Protein AF-A0A5J4PIL3-F1 (afdb_monomer_lite)

Secondary structure (DSSP, 8-state):
-EEEEEEEEETTEEEEEEEEE-HHHHHHHHHHH-

Foldseek 3Di:
DDWDWDWDQDPNDIDIDIDDDDPVVVVVVVVVVD

Organism: NCBI:txid433724

Radius of gyration: 11.61 Å; chains: 1; bounding box: 22×14×30 Å

pLDDT: mean 87.21, std 7.32, range [57.81, 93.5]

Structure (mmCIF, N/CA/C/O backbone):
data_AF-A0A5J4PIL3-F1
#
_entry.id   AF-A0A5J4PIL3-F1
#
loop_
_atom_site.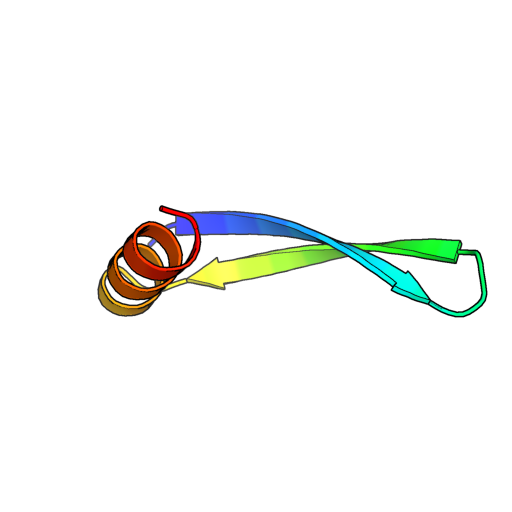group_PDB
_atom_site.id
_atom_site.type_symbol
_atom_site.label_atom_id
_atom_site.label_alt_id
_atom_site.label_comp_id
_atom_site.label_asym_id
_atom_site.label_entity_id
_atom_site.label_seq_id
_atom_site.pdbx_PDB_ins_code
_atom_site.Cartn_x
_atom_site.Cartn_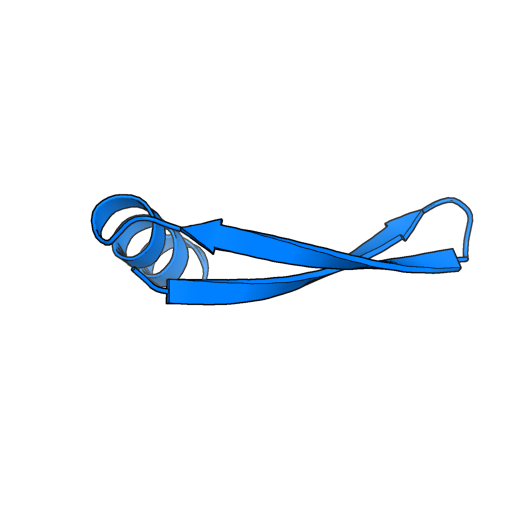y
_atom_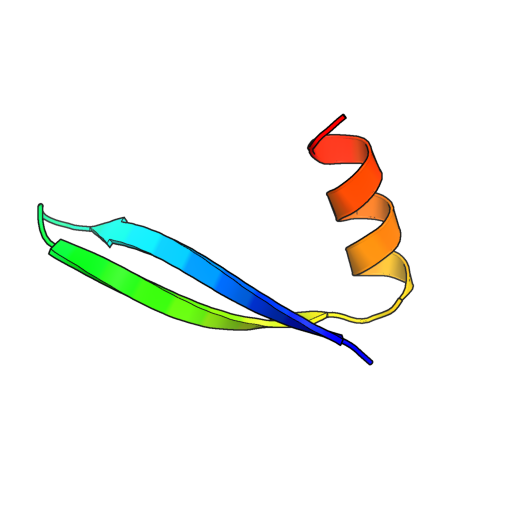site.Cartn_z
_atom_site.occupancy
_atom_site.B_iso_or_equiv
_atom_site.auth_seq_id
_atom_site.auth_comp_id
_atom_site.auth_asym_id
_atom_site.auth_atom_id
_atom_site.pdbx_PDB_model_num
ATOM 1 N N . MET A 1 1 ? -11.529 -2.244 8.539 1.00 69.38 1 MET A N 1
ATOM 2 C CA . MET A 1 1 ? -10.876 -3.000 7.448 1.00 69.38 1 MET A CA 1
ATOM 3 C C . MET A 1 1 ? -10.619 -2.012 6.329 1.00 69.38 1 MET A C 1
ATOM 5 O O . MET A 1 1 ? -11.577 -1.364 5.920 1.00 69.38 1 MET A O 1
ATOM 9 N N . THR A 1 2 ? -9.371 -1.858 5.890 1.00 82.94 2 THR A N 1
ATOM 10 C CA . THR A 1 2 ? -8.971 -0.765 4.985 1.00 82.94 2 THR A CA 1
ATOM 11 C C . THR A 1 2 ? -8.259 -1.337 3.761 1.00 82.94 2 THR A C 1
ATOM 13 O O . THR A 1 2 ? -7.536 -2.328 3.867 1.00 82.94 2 THR A O 1
ATOM 16 N N . TYR A 1 3 ? -8.503 -0.751 2.588 1.00 87.69 3 TYR A N 1
ATOM 17 C CA . TYR A 1 3 ? -7.864 -1.162 1.337 1.00 87.69 3 TYR A CA 1
ATOM 18 C C . TYR A 1 3 ? -6.807 -0.143 0.928 1.00 87.69 3 TYR A C 1
ATOM 20 O O . TYR A 1 3 ? -7.083 1.054 0.925 1.00 87.69 3 TYR A O 1
ATOM 28 N N . PHE A 1 4 ? -5.642 -0.638 0.525 1.00 85.62 4 PHE A N 1
ATOM 29 C CA . PHE A 1 4 ? -4.530 0.162 0.031 1.00 85.62 4 PHE A CA 1
ATOM 30 C C . PHE A 1 4 ? -4.176 -0.255 -1.389 1.00 85.62 4 PHE A C 1
ATOM 32 O O . PHE A 1 4 ? -4.305 -1.424 -1.763 1.00 85.62 4 PHE A O 1
ATOM 39 N N . TYR A 1 5 ? -3.716 0.712 -2.175 1.00 89.12 5 TYR A N 1
ATOM 40 C CA . TYR A 1 5 ? -3.117 0.461 -3.476 1.00 89.12 5 TYR A CA 1
ATOM 41 C C . TYR A 1 5 ? -1.618 0.684 -3.373 1.00 89.12 5 TYR A C 1
ATOM 43 O O . TYR A 1 5 ? -1.167 1.775 -3.037 1.00 89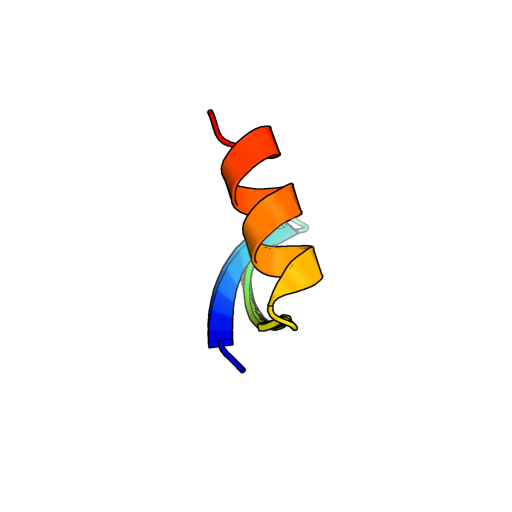.12 5 TYR A O 1
ATOM 51 N N . CYS A 1 6 ? -0.854 -0.348 -3.693 1.00 88.06 6 CYS A N 1
ATOM 52 C CA . CYS A 1 6 ? 0.600 -0.304 -3.740 1.00 88.06 6 CYS A CA 1
ATOM 53 C C . CYS A 1 6 ? 1.056 -0.573 -5.173 1.00 88.06 6 CYS A C 1
ATOM 55 O O . CYS A 1 6 ? 0.524 -1.451 -5.858 1.00 88.06 6 CYS A O 1
ATOM 57 N N . SER A 1 7 ? 2.027 0.211 -5.634 1.00 91.44 7 SER A N 1
ATOM 58 C CA . SER A 1 7 ? 2.614 0.069 -6.965 1.00 91.44 7 SER A CA 1
ATOM 5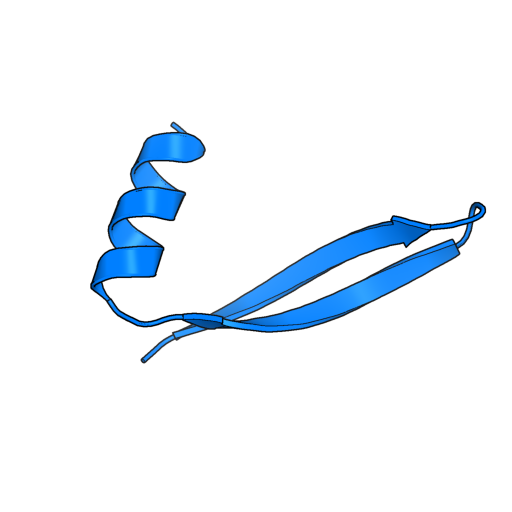9 C C . SER A 1 7 ? 4.033 -0.463 -6.820 1.00 91.44 7 SER A C 1
ATOM 61 O O . SER A 1 7 ? 4.826 0.129 -6.094 1.00 91.44 7 SER A O 1
ATOM 63 N N . PHE A 1 8 ? 4.357 -1.546 -7.520 1.00 89.31 8 PHE A N 1
ATOM 64 C CA . PHE A 1 8 ? 5.708 -2.102 -7.575 1.00 89.31 8 PHE A CA 1
ATOM 65 C C . PHE A 1 8 ? 6.201 -2.086 -9.017 1.00 89.31 8 PHE A C 1
ATOM 67 O O . PHE A 1 8 ? 5.4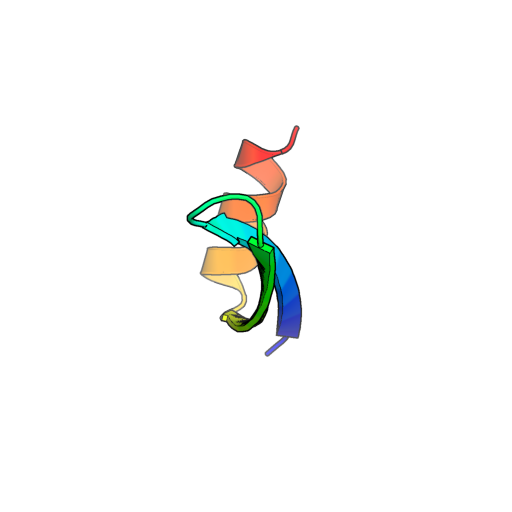40 -2.362 -9.945 1.00 89.31 8 PHE A O 1
ATOM 74 N N . VAL A 1 9 ? 7.478 -1.767 -9.216 1.00 91.94 9 VAL A N 1
ATOM 75 C CA . VAL A 1 9 ? 8.113 -1.880 -10.531 1.00 91.94 9 VAL A CA 1
ATOM 76 C C . VAL A 1 9 ? 8.727 -3.269 -10.642 1.00 91.94 9 VAL A C 1
ATOM 78 O O . VAL A 1 9 ? 9.653 -3.601 -9.910 1.00 91.94 9 VAL A O 1
ATOM 81 N N . GLN A 1 10 ? 8.223 -4.074 -11.571 1.00 88.50 10 GLN A N 1
ATOM 82 C CA . GLN A 1 10 ? 8.733 -5.407 -11.874 1.00 88.50 10 GLN A CA 1
ATOM 83 C C . GLN A 1 10 ? 9.082 -5.467 -13.360 1.00 88.50 10 GLN A C 1
ATOM 85 O O . GLN A 1 10 ? 8.246 -5.165 -14.207 1.00 88.50 10 GLN A O 1
ATOM 90 N N . ASN A 1 11 ? 10.325 -5.825 -13.696 1.00 87.44 11 ASN A N 1
ATOM 91 C CA . ASN A 1 11 ? 10.798 -5.916 -15.086 1.00 87.44 11 ASN A CA 1
ATOM 92 C C . ASN A 1 11 ? 10.455 -4.670 -15.932 1.00 87.44 11 ASN A C 1
ATOM 94 O O . ASN A 1 11 ? 9.903 -4.784 -17.024 1.00 87.44 11 ASN A O 1
ATOM 98 N N . LYS A 1 12 ? 10.742 -3.468 -15.407 1.00 90.44 12 LYS A N 1
ATOM 99 C CA . LYS A 1 12 ? 10.421 -2.161 -16.027 1.00 90.44 12 LYS A CA 1
ATOM 100 C C . LYS A 1 12 ? 8.922 -1.883 -16.242 1.00 90.44 12 LYS A C 1
ATOM 102 O O . LYS A 1 12 ? 8.576 -0.869 -16.838 1.00 90.44 12 LYS A O 1
ATOM 107 N N . THR A 1 13 ? 8.039 -2.732 -15.725 1.00 93.06 13 THR A N 1
ATOM 108 C CA . THR A 1 13 ? 6.586 -2.550 -15.766 1.00 93.06 13 THR A CA 1
ATOM 109 C C . THR A 1 13 ? 6.087 -2.158 -14.381 1.00 93.06 13 THR A C 1
ATOM 111 O O . THR A 1 13 ? 6.453 -2.781 -13.387 1.00 93.06 13 THR A O 1
ATOM 114 N N . MET A 1 14 ? 5.248 -1.125 -14.292 1.00 93.06 14 MET A N 1
ATOM 115 C CA . MET A 1 14 ? 4.591 -0.767 -13.034 1.00 93.06 14 MET A CA 1
ATOM 116 C C . MET A 1 14 ? 3.340 -1.629 -12.850 1.00 93.06 14 MET A C 1
ATOM 118 O O . MET A 1 14 ? 2.397 -1.536 -13.634 1.00 93.06 14 MET A O 1
ATOM 122 N N . VAL A 1 15 ? 3.315 -2.436 -11.795 1.00 92.81 15 VAL A N 1
ATOM 123 C CA . VAL A 1 15 ? 2.179 -3.286 -11.429 1.00 92.81 15 VAL A CA 1
ATOM 124 C C . VAL A 1 15 ? 1.517 -2.717 -10.180 1.00 92.81 15 VAL A C 1
ATOM 126 O O . VAL A 1 15 ? 2.190 -2.395 -9.201 1.00 92.81 15 VAL A O 1
ATOM 129 N N . ARG A 1 16 ? 0.188 -2.582 -10.208 1.00 92.12 16 ARG A N 1
ATOM 130 C CA . ARG A 1 16 ? -0.612 -2.104 -9.074 1.00 92.12 16 ARG A CA 1
ATOM 131 C C . ARG A 1 16 ? -1.320 -3.270 -8.405 1.00 92.12 16 ARG A C 1
ATOM 133 O O . ARG A 1 16 ? -2.081 -3.979 -9.056 1.00 92.12 16 ARG A O 1
ATOM 140 N N . TYR A 1 17 ? -1.127 -3.408 -7.101 1.00 90.50 17 TYR A N 1
ATOM 141 C CA . TYR A 1 17 ? -1.810 -4.397 -6.277 1.00 90.50 17 TYR A CA 1
ATOM 142 C C . TYR A 1 17 ? -2.760 -3.702 -5.311 1.00 90.50 17 TYR A C 1
ATOM 144 O O . TYR A 1 17 ? -2.462 -2.630 -4.779 1.00 90.50 17 TYR A O 1
ATOM 152 N N . ARG A 1 18 ? -3.915 -4.329 -5.090 1.00 92.94 18 ARG A N 1
ATOM 153 C CA . ARG A 1 18 ? -4.859 -3.930 -4.049 1.00 92.94 18 ARG A CA 1
ATOM 154 C C . ARG A 1 18 ? -4.652 -4.844 -2.853 1.00 92.94 18 ARG A C 1
ATOM 156 O O . ARG A 1 18 ? -4.941 -6.034 -2.941 1.00 92.94 18 ARG A O 1
ATOM 163 N N . ILE A 1 19 ? -4.186 -4.281 -1.748 1.00 90.94 19 ILE A N 1
ATOM 164 C CA . ILE A 1 19 ? -3.958 -5.016 -0.506 1.00 90.94 19 ILE A CA 1
ATOM 165 C C . ILE A 1 19 ? -5.054 -4.653 0.487 1.00 90.94 19 ILE A C 1
ATOM 167 O O . ILE A 1 19 ? -5.510 -3.509 0.568 1.00 90.94 19 ILE A O 1
ATOM 171 N N . LYS A 1 20 ? -5.509 -5.659 1.225 1.00 93.50 20 LYS A N 1
ATOM 172 C CA . LYS A 1 20 ? -6.479 -5.515 2.301 1.00 93.50 20 LYS A CA 1
ATOM 173 C C . LYS A 1 20 ? -5.739 -5.676 3.618 1.00 93.50 20 LYS A C 1
ATOM 175 O O . LYS A 1 20 ? -5.194 -6.745 3.855 1.00 93.50 20 LYS A O 1
ATOM 180 N N . LEU A 1 21 ? -5.753 -4.635 4.442 1.00 90.75 21 LEU A N 1
ATOM 181 C CA . LEU A 1 21 ? -5.077 -4.635 5.733 1.00 90.75 21 LEU A CA 1
ATOM 182 C C . LEU A 1 21 ? -6.088 -4.587 6.884 1.00 90.75 21 LEU A C 1
ATOM 184 O O . LEU A 1 21 ? -7.170 -3.975 6.807 1.00 90.75 21 LEU A O 1
ATOM 188 N N . THR A 1 22 ? -5.726 -5.269 7.961 1.00 92.19 22 THR A N 1
ATOM 189 C CA . THR A 1 22 ? -6.343 -5.176 9.283 1.00 92.19 22 THR A CA 1
ATOM 190 C C . THR A 1 22 ? -5.907 -3.890 9.983 1.00 92.19 22 THR A C 1
ATOM 192 O O . THR A 1 22 ? -5.024 -3.175 9.523 1.00 92.19 22 THR A O 1
ATOM 195 N N . LYS A 1 23 ? -6.555 -3.553 11.103 1.00 89.38 23 LYS A N 1
ATOM 196 C CA . LYS A 1 23 ? -6.239 -2.317 11.830 1.00 89.38 23 LYS A CA 1
ATOM 197 C C . LYS A 1 23 ? -4.801 -2.321 12.381 1.00 89.38 23 LYS A C 1
ATOM 199 O O . LYS A 1 23 ? -4.124 -1.315 12.232 1.00 89.38 23 LYS A O 1
ATOM 204 N N . SER A 1 24 ? -4.345 -3.456 12.924 1.00 92.12 24 SER A N 1
ATOM 205 C CA . SER A 1 24 ? -2.975 -3.627 13.441 1.00 92.12 24 SER A CA 1
ATOM 206 C C . SER A 1 24 ? -1.928 -3.398 12.350 1.00 92.12 24 SER A C 1
ATOM 208 O O . SER A 1 24 ? -1.014 -2.603 12.523 1.00 92.12 24 SER A O 1
ATOM 210 N N . GLU A 1 25 ? -2.117 -4.016 11.181 1.00 91.62 25 GLU A N 1
ATOM 211 C CA . GLU A 1 25 ? -1.184 -3.883 10.053 1.00 91.62 25 GLU A CA 1
ATOM 212 C C . GLU A 1 25 ? -1.113 -2.441 9.522 1.00 91.62 25 GLU A C 1
ATOM 214 O O . GLU A 1 25 ? -0.067 -2.004 9.056 1.00 91.62 25 GLU A O 1
ATOM 219 N N . VAL A 1 26 ? -2.210 -1.676 9.594 1.00 88.38 26 VAL A N 1
ATOM 220 C CA . VAL A 1 26 ? -2.214 -0.255 9.201 1.00 88.38 26 VAL A CA 1
ATOM 221 C C . VAL A 1 26 ? -1.436 0.608 10.191 1.00 88.38 26 VAL A C 1
ATOM 223 O O . VAL A 1 26 ? -0.734 1.525 9.765 1.00 88.38 26 VAL A O 1
ATOM 226 N N . GLU A 1 27 ? -1.551 0.339 11.490 1.00 88.25 27 GLU A N 1
ATOM 227 C CA . GLU A 1 27 ? -0.797 1.059 12.522 1.00 88.25 27 GLU A CA 1
ATOM 228 C C . GLU A 1 27 ? 0.710 0.805 12.368 1.00 88.25 27 GLU A C 1
ATOM 230 O O . GLU A 1 27 ? 1.483 1.761 12.328 1.00 88.25 27 GLU A O 1
ATOM 235 N N . GLU A 1 28 ? 1.118 -0.448 12.146 1.00 88.12 28 GLU A N 1
ATOM 236 C CA . GLU A 1 28 ? 2.511 -0.807 11.845 1.00 88.12 28 GLU A CA 1
ATOM 237 C C . GLU A 1 28 ? 3.029 -0.115 10.575 1.00 88.12 28 GLU A C 1
ATOM 239 O O . GLU A 1 28 ? 4.112 0.470 10.586 1.00 88.12 28 GLU A O 1
ATOM 244 N N . LEU A 1 29 ? 2.239 -0.113 9.493 1.00 86.00 29 LEU A N 1
ATOM 245 C CA . LEU A 1 29 ? 2.611 0.549 8.239 1.00 86.00 29 LEU A CA 1
ATOM 246 C C . LEU A 1 29 ? 2.764 2.068 8.411 1.00 86.00 29 LEU A C 1
ATOM 248 O O . LEU A 1 29 ? 3.647 2.676 7.813 1.00 86.00 29 LEU A O 1
ATOM 252 N N . THR A 1 30 ? 1.908 2.683 9.230 1.00 81.44 30 THR A N 1
ATOM 253 C CA . THR A 1 30 ? 1.945 4.127 9.510 1.00 81.44 30 THR A CA 1
ATOM 254 C C . THR A 1 30 ? 3.196 4.507 10.301 1.00 81.44 30 THR A C 1
ATOM 256 O O . THR A 1 30 ? 3.774 5.559 10.045 1.00 81.44 30 THR A O 1
ATOM 259 N N . ILE A 1 31 ? 3.637 3.650 11.228 1.00 83.94 31 ILE A N 1
ATOM 260 C CA . ILE A 1 31 ? 4.899 3.833 11.960 1.00 83.94 31 ILE A CA 1
ATOM 261 C C . ILE A 1 31 ? 6.096 3.696 11.015 1.00 83.94 31 ILE A C 1
ATOM 263 O O . ILE A 1 31 ? 7.029 4.470 11.122 1.00 83.94 31 ILE A O 1
ATOM 267 N N . LEU A 1 32 ? 6.064 2.738 10.086 1.00 78.12 32 LEU A N 1
ATOM 268 C CA . LEU A 1 32 ? 7.168 2.461 9.155 1.00 78.12 32 LEU A CA 1
ATOM 269 C C . LEU A 1 32 ? 7.396 3.554 8.098 1.00 78.12 32 LEU A C 1
ATOM 271 O O . LEU A 1 32 ? 8.496 3.660 7.561 1.00 78.12 32 LEU A O 1
ATOM 275 N N . ILE A 1 33 ? 6.351 4.305 7.744 1.00 76.31 33 ILE A N 1
ATOM 276 C CA . ILE A 1 33 ? 6.417 5.391 6.752 1.00 76.31 33 ILE A CA 1
ATOM 277 C C . ILE A 1 33 ? 6.896 6.714 7.380 1.00 76.31 33 ILE A C 1
ATOM 279 O O . ILE A 1 33 ? 7.417 7.562 6.654 1.00 76.31 33 ILE A O 1
ATOM 283 N N . ASN A 1 34 ? 6.712 6.889 8.692 1.00 57.81 34 ASN A N 1
ATOM 284 C CA . ASN A 1 34 ? 7.147 8.068 9.450 1.00 57.81 34 ASN A CA 1
ATOM 285 C C . ASN A 1 34 ? 8.570 7.912 9.993 1.00 57.81 34 ASN A C 1
ATOM 287 O O . ASN A 1 34 ? 9.244 8.960 10.111 1.00 57.81 34 ASN A O 1
#

Sequence (34 aa):
MTYFYCSFVQNKTMVRYRIKLTKSEVEELTILIN